Protein AF-A0A1J3J118-F1 (afdb_monomer)

Organism: Noccaea caerulescens (NCBI:txid107243)

Mean predicted aligned error: 5.79 Å

InterPro domains:
  IPR000597 Large ribosomal subunit protein uL3 [PF00297] (1-109)
  IPR009000 Translation protein, beta-barrel domain superfamily [SSF50447] (2-111)
  IPR045077 Large ribosomal subunit protein uL3, archaea/eukaryota [PTHR11363] (1-108)

Sequence (114 aa):
RLPRKTRKGLRKVACIGAWHPSRVKYSVPRAGQNGYHHRTEMNKRIYRIGKVGQENDATTEYDYTEKKITPLGGFPHYGVITQDWLMLKGCTVGVKKRVLTLRKAIYPPRNKPT

Nearest PDB structures (foldseek):
  8tpu-assembly1_AE  TM=9.719E-01  e=4.559E-09  Plasmodium falciparum 3D7
  7r81-assembly1_E1  TM=9.924E-01  e=2.754E-08  Neurospora crassa
  7z3n-assembly1_LB  TM=9.610E-01  e=5.953E-08  Thermochaetoides thermophila DSM 1495
  6uz7-assembly1_AB  TM=9.725E-01  e=2.017E-07  Kluyveromyces lactis
  9axu-assembly1_O  TM=9.867E-01  e=9.425E-07  Schizosaccharomyces pombe

Radius of gyration: 23.54 Å; Cα contacts (8 Å, |Δi|>4): 88; chains: 1; bounding box: 50×31×68 Å

pLDDT: mean 92.68, std 7.55, range [50.97, 98.12]

Solvent-accessible surface area (backbone atoms only — not comparable to full-atom values): 8233 Å² total; per-residue (Å²): 121,53,61,89,92,42,82,94,63,33,90,64,78,86,80,71,68,63,74,79,61,88,58,75,55,87,86,52,89,73,92,74,93,83,75,95,68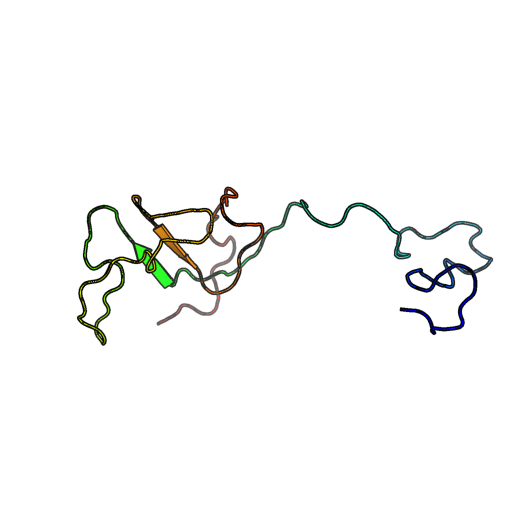,91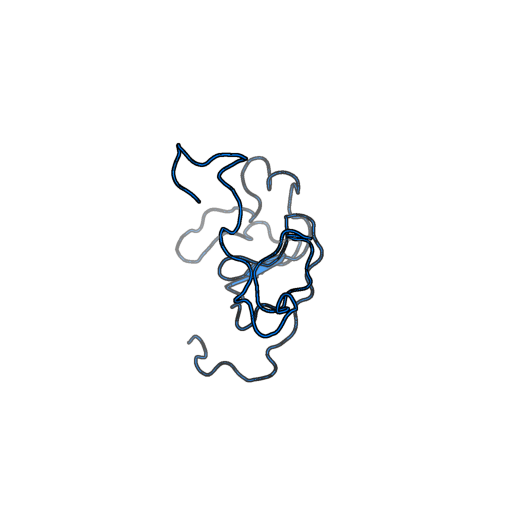,83,85,87,77,92,67,50,76,78,45,77,45,60,60,92,52,67,49,58,56,38,46,99,91,42,82,59,80,31,54,74,51,52,90,94,28,43,90,95,73,37,73,79,81,57,65,47,76,42,60,57,76,86,71,91,79,59,89,87,58,90,77,89,87,75,83,72,91,63,82,69,87,77,69,82,128

Foldseek 3Di:
DADPPDPPDDPDDDDQDDPPPVDGDPPGDDDDDDDPDDDDDPDKDWPDKAAAPQQQRPADPVRRDRHDPADDQGDVPPGDDRGIDIDIPDDDPDDPPDDDDDDDHPDDPPDDDD

Secondary structure (DSSP, 8-state):
---TT-TT-SSS-S----SSSSS--TTS------S--------PPEEEEE-TT-TTTT-BTTB-----SSPTT-BTTTB---S-EEEESS--SS-TT--------SSPPSS---

Structure (mmCIF, N/CA/C/O backbone):
data_AF-A0A1J3J118-F1
#
_entry.id   AF-A0A1J3J118-F1
#
loop_
_atom_site.group_PDB
_atom_site.id
_atom_site.type_symbol
_atom_site.label_atom_id
_atom_site.label_alt_id
_atom_site.label_comp_id
_atom_site.label_asym_id
_atom_site.label_entity_id
_atom_site.label_seq_id
_atom_site.pdbx_PDB_ins_code
_atom_site.Cartn_x
_atom_site.Cartn_y
_atom_site.Cartn_z
_atom_site.occupancy
_atom_site.B_iso_or_equiv
_atom_site.auth_seq_id
_atom_site.auth_comp_id
_atom_site.auth_asym_id
_atom_site.auth_atom_id
_atom_site.pdbx_PDB_model_num
ATOM 1 N N . ARG A 1 1 ? 20.040 -6.781 -14.249 1.00 90.31 1 ARG A N 1
ATOM 2 C CA . ARG A 1 1 ? 21.081 -5.717 -14.321 1.00 90.31 1 ARG A CA 1
ATOM 3 C C . ARG A 1 1 ? 22.207 -6.251 -15.202 1.00 90.31 1 ARG A C 1
ATOM 5 O O . ARG A 1 1 ? 22.471 -7.438 -15.101 1.00 90.31 1 ARG A O 1
ATOM 12 N N . LEU A 1 2 ? 22.809 -5.446 -16.081 1.00 96.19 2 LEU A N 1
ATOM 13 C CA . LEU A 1 2 ? 23.882 -5.904 -16.979 1.00 96.19 2 LEU A CA 1
ATOM 14 C C . LEU A 1 2 ? 25.236 -6.015 -16.248 1.00 96.19 2 LEU A C 1
ATOM 16 O O . LEU A 1 2 ? 25.387 -5.406 -15.180 1.00 96.19 2 LEU A O 1
ATOM 20 N N . PRO A 1 3 ? 26.218 -6.751 -16.808 1.00 97.38 3 PRO A N 1
ATOM 21 C CA . PRO A 1 3 ? 27.555 -6.870 -16.233 1.00 97.38 3 PRO A CA 1
ATOM 22 C C . PRO A 1 3 ? 28.226 -5.515 -15.998 1.00 97.38 3 PRO A C 1
ATOM 24 O O . PRO A 1 3 ? 27.982 -4.541 -16.715 1.00 97.38 3 PRO A O 1
ATOM 27 N N . ARG A 1 4 ? 29.125 -5.458 -15.009 1.00 97.06 4 ARG A N 1
ATOM 28 C CA . ARG A 1 4 ? 29.820 -4.225 -14.601 1.00 97.06 4 ARG A CA 1
ATOM 29 C C . ARG A 1 4 ? 30.525 -3.525 -15.767 1.00 97.06 4 ARG A C 1
ATOM 31 O O . ARG A 1 4 ? 30.430 -2.309 -15.889 1.00 97.06 4 ARG A O 1
ATOM 38 N N . LYS A 1 5 ? 31.208 -4.286 -16.628 1.00 96.38 5 LYS A N 1
ATOM 39 C CA . LYS A 1 5 ? 31.983 -3.779 -17.774 1.00 96.38 5 LYS A CA 1
ATOM 40 C C . LYS A 1 5 ? 31.111 -3.539 -19.023 1.00 96.38 5 LYS A C 1
ATOM 42 O O . LYS A 1 5 ? 31.517 -3.850 -20.134 1.00 96.38 5 LYS A O 1
ATOM 47 N N . THR A 1 6 ? 29.904 -3.001 -18.852 1.00 96.38 6 THR A N 1
ATOM 48 C CA . THR A 1 6 ? 29.028 -2.631 -19.976 1.00 96.38 6 THR A CA 1
ATOM 49 C C . THR A 1 6 ? 29.209 -1.154 -20.312 1.00 96.38 6 THR A C 1
ATOM 51 O O . THR A 1 6 ? 29.017 -0.288 -19.456 1.00 96.38 6 THR A O 1
ATOM 54 N N . ARG A 1 7 ? 29.530 -0.836 -21.570 1.00 95.00 7 ARG A N 1
ATOM 55 C CA . ARG A 1 7 ? 29.628 0.557 -22.033 1.00 95.00 7 ARG A CA 1
ATOM 56 C C . ARG A 1 7 ? 28.241 1.224 -22.026 1.00 95.00 7 ARG A C 1
ATOM 58 O O . ARG A 1 7 ? 27.231 0.613 -22.393 1.00 95.00 7 ARG A O 1
ATOM 65 N N . LYS A 1 8 ? 28.190 2.509 -21.655 1.00 92.56 8 LYS A N 1
ATOM 66 C CA . LYS A 1 8 ? 26.961 3.334 -21.617 1.00 92.56 8 LYS A CA 1
ATOM 67 C C . LYS A 1 8 ? 25.886 2.800 -20.650 1.00 92.56 8 LYS A C 1
ATOM 69 O O . LYS A 1 8 ? 24.705 2.751 -20.995 1.00 92.56 8 LYS A O 1
ATOM 74 N N . GLY A 1 9 ? 26.295 2.354 -19.462 1.00 94.44 9 GLY A N 1
ATOM 75 C CA . GLY A 1 9 ? 25.391 2.030 -18.356 1.00 94.44 9 GLY A CA 1
ATOM 76 C C . GLY A 1 9 ? 24.842 0.600 -18.345 1.00 94.44 9 GLY A C 1
ATOM 77 O O . GLY A 1 9 ? 24.805 -0.102 -19.353 1.00 94.44 9 GLY A O 1
ATOM 78 N N . LEU A 1 10 ? 24.404 0.182 -17.157 1.00 96.62 10 LEU A N 1
ATOM 79 C CA . LEU A 1 10 ? 24.116 -1.217 -16.818 1.00 96.62 10 LEU A CA 1
ATOM 80 C C . LEU A 1 10 ? 22.670 -1.474 -16.333 1.00 96.62 10 LEU A C 1
ATOM 82 O O . LEU A 1 10 ? 22.260 -2.624 -16.167 1.00 96.62 10 LEU A O 1
ATOM 86 N N . ARG A 1 11 ? 21.881 -0.414 -16.092 1.00 96.38 11 ARG A N 1
ATOM 87 C CA . ARG A 1 11 ? 20.455 -0.482 -15.703 1.00 96.38 11 ARG A CA 1
ATOM 88 C C . ARG A 1 11 ? 19.573 -0.221 -16.926 1.00 96.38 11 ARG A C 1
ATOM 90 O O . ARG A 1 11 ? 18.818 0.741 -16.957 1.00 96.38 11 ARG A O 1
ATOM 97 N N . LYS A 1 12 ? 19.726 -1.051 -17.955 1.00 95.31 12 LYS A N 1
ATOM 98 C CA . LYS A 1 12 ? 18.976 -0.961 -19.212 1.00 95.31 12 LYS A CA 1
ATOM 99 C C . LYS A 1 12 ? 18.617 -2.351 -19.719 1.00 95.31 12 LYS A C 1
ATOM 101 O O . LYS A 1 12 ? 19.231 -3.339 -19.313 1.00 95.31 12 LYS A O 1
ATOM 106 N N . VAL A 1 13 ? 17.644 -2.403 -20.616 1.00 95.62 13 VAL A N 1
ATOM 107 C CA . VAL A 1 13 ? 17.374 -3.580 -21.445 1.00 95.62 13 VAL A CA 1
ATOM 108 C C . VAL A 1 13 ? 18.425 -3.610 -22.558 1.00 95.62 13 VAL A C 1
ATOM 110 O O . VAL A 1 13 ? 18.740 -2.558 -23.112 1.00 95.62 13 VAL A O 1
ATOM 113 N N . ALA A 1 14 ? 19.020 -4.773 -22.840 1.00 95.50 14 ALA A N 1
ATOM 114 C CA . ALA A 1 14 ? 20.078 -4.891 -23.847 1.00 95.50 14 ALA A CA 1
ATOM 115 C C . ALA A 1 14 ? 19.512 -4.876 -25.278 1.00 95.50 14 ALA A C 1
ATOM 117 O O . ALA A 1 14 ? 19.686 -3.893 -25.991 1.00 95.50 14 ALA A O 1
ATOM 118 N N . CYS A 1 15 ? 18.811 -5.937 -25.680 1.00 95.00 15 CYS A N 1
ATOM 119 C CA . CYS A 1 15 ? 18.141 -6.031 -26.977 1.00 95.00 15 CYS A CA 1
ATOM 120 C C . CYS A 1 15 ? 16.652 -5.676 -26.831 1.00 95.00 15 CYS A C 1
ATOM 122 O O . CYS A 1 15 ? 15.991 -6.182 -25.925 1.00 95.00 15 CYS A O 1
ATOM 124 N N . ILE A 1 16 ? 16.131 -4.807 -27.704 1.00 95.75 16 ILE A N 1
ATOM 125 C CA . ILE A 1 16 ? 14.734 -4.326 -27.674 1.00 95.75 16 ILE A CA 1
ATOM 126 C C . ILE A 1 16 ? 13.840 -4.956 -28.756 1.00 95.75 16 ILE A C 1
ATOM 128 O O . ILE A 1 16 ? 12.654 -4.644 -28.821 1.00 95.75 16 ILE A O 1
ATOM 132 N N . GLY A 1 17 ? 14.390 -5.825 -29.606 1.00 96.31 17 GLY A N 1
ATOM 133 C CA . GLY A 1 17 ? 13.659 -6.495 -30.679 1.00 96.31 17 GLY A CA 1
ATOM 134 C C . GLY A 1 17 ? 14.588 -7.118 -31.721 1.00 96.31 17 GLY A C 1
ATOM 135 O O . GLY A 1 17 ? 15.765 -6.774 -31.794 1.00 96.31 17 GLY A O 1
ATOM 136 N N . ALA A 1 18 ? 14.042 -8.041 -32.512 1.00 95.75 18 ALA A N 1
ATOM 1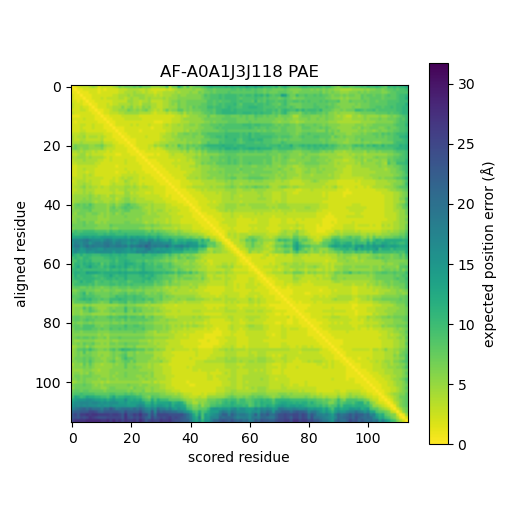37 C CA . ALA A 1 18 ? 14.690 -8.543 -33.721 1.00 95.75 18 ALA A CA 1
ATOM 138 C C . ALA A 1 18 ? 14.576 -7.515 -34.861 1.00 95.75 18 ALA A C 1
ATOM 140 O O . ALA A 1 18 ? 13.865 -6.520 -34.732 1.00 95.75 18 ALA A O 1
ATOM 141 N N . TRP A 1 19 ? 15.243 -7.779 -35.986 1.00 95.56 19 TRP A N 1
ATOM 142 C CA . TRP A 1 19 ? 15.152 -6.935 -37.182 1.00 95.56 19 TRP A CA 1
ATOM 143 C C . TRP A 1 19 ? 13.715 -6.876 -37.721 1.00 95.56 19 TRP A C 1
ATOM 145 O O . TRP A 1 19 ? 13.173 -5.797 -37.937 1.00 95.56 19 TRP A O 1
ATOM 155 N N . HIS A 1 20 ? 13.075 -8.037 -37.865 1.00 95.25 20 HIS A N 1
ATOM 156 C CA . HIS A 1 20 ? 11.693 -8.153 -38.320 1.00 95.25 20 HIS A CA 1
ATOM 157 C C . HIS A 1 20 ? 10.805 -8.589 -37.144 1.00 95.25 20 HIS A C 1
ATOM 159 O O . HIS A 1 20 ? 11.103 -9.600 -36.502 1.00 95.25 20 HIS A O 1
ATOM 165 N N . PRO A 1 21 ? 9.712 -7.872 -36.823 1.00 95.31 21 PRO A N 1
ATOM 166 C CA . PRO A 1 21 ? 9.201 -6.666 -37.480 1.00 95.31 21 PRO A CA 1
ATOM 167 C C . PRO A 1 21 ? 10.032 -5.411 -37.155 1.00 95.31 21 PRO A C 1
ATOM 169 O O . PRO A 1 21 ? 10.491 -5.268 -36.024 1.00 95.31 21 PRO A O 1
ATOM 172 N N . SER A 1 22 ? 10.130 -4.471 -38.105 1.00 95.88 22 SER A N 1
ATOM 173 C CA . SER A 1 22 ? 10.882 -3.201 -37.994 1.00 95.88 22 SER A CA 1
ATOM 174 C C . SER A 1 22 ? 10.208 -2.169 -37.074 1.00 95.88 22 SER A C 1
ATOM 176 O O . SER A 1 22 ? 10.006 -1.012 -37.433 1.00 95.88 22 SER A O 1
ATOM 1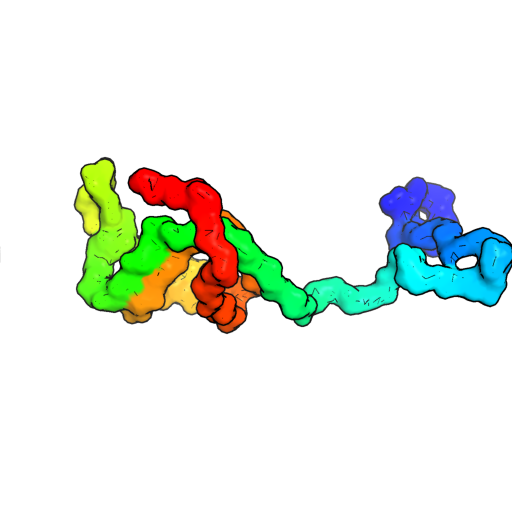78 N N . ARG A 1 23 ? 9.796 -2.605 -35.881 1.00 95.50 23 ARG A N 1
ATOM 179 C CA . ARG A 1 23 ? 9.169 -1.796 -34.834 1.00 95.50 23 ARG A CA 1
ATOM 180 C C . ARG A 1 23 ? 9.415 -2.419 -33.465 1.00 95.50 23 ARG A C 1
ATOM 182 O O . ARG A 1 23 ? 9.472 -3.638 -33.316 1.00 95.50 23 ARG A O 1
ATOM 189 N N . VAL A 1 24 ? 9.477 -1.584 -32.434 1.00 96.06 24 VAL A N 1
ATOM 190 C CA . VAL A 1 24 ? 9.560 -2.061 -31.048 1.00 96.06 24 VAL A CA 1
ATOM 191 C C . VAL A 1 24 ? 8.190 -2.594 -30.618 1.00 96.06 24 VAL A C 1
ATOM 193 O O . VAL A 1 24 ? 7.175 -1.916 -30.781 1.00 96.06 24 VAL A O 1
ATOM 196 N N . LYS A 1 25 ? 8.140 -3.815 -30.071 1.00 96.38 25 LYS A N 1
ATOM 197 C CA . LYS A 1 25 ? 6.891 -4.407 -29.561 1.00 96.38 25 LYS A CA 1
ATOM 198 C C . LYS A 1 25 ? 6.483 -3.743 -28.242 1.00 96.38 25 LYS A C 1
ATOM 200 O O . LYS A 1 25 ? 7.333 -3.470 -27.399 1.00 96.38 25 LYS A O 1
ATOM 205 N N . TYR A 1 26 ? 5.179 -3.573 -28.024 1.00 96.44 26 TYR A N 1
ATOM 206 C CA . TYR A 1 26 ? 4.634 -3.004 -26.781 1.00 96.44 26 TYR A CA 1
ATOM 207 C C . TYR A 1 26 ? 4.942 -3.855 -25.535 1.00 96.44 26 TYR A C 1
ATOM 209 O O . TYR A 1 26 ? 4.990 -3.332 -24.428 1.00 96.44 26 TYR A O 1
ATOM 217 N N . SER A 1 27 ? 5.155 -5.163 -25.711 1.00 96.12 27 SER A N 1
ATOM 218 C CA . SER A 1 27 ? 5.472 -6.099 -24.628 1.00 96.12 27 SER A CA 1
ATOM 219 C C . SER A 1 27 ? 6.908 -5.976 -24.106 1.00 96.12 27 SER A C 1
ATOM 221 O O . SER A 1 27 ? 7.238 -6.569 -23.080 1.00 96.12 27 SER A O 1
ATOM 223 N N . VAL A 1 28 ? 7.780 -5.238 -24.803 1.00 96.44 28 VAL A N 1
ATOM 224 C CA . VAL A 1 28 ? 9.177 -5.049 -24.396 1.00 96.44 28 VAL A CA 1
ATOM 225 C C . VAL A 1 28 ? 9.224 -4.094 -23.200 1.00 96.44 28 VAL A C 1
ATOM 227 O O . VAL A 1 28 ? 8.633 -3.016 -23.268 1.00 96.44 28 VAL A O 1
ATOM 230 N N . PRO A 1 29 ? 9.946 -4.427 -22.113 1.00 96.00 29 PRO A N 1
ATOM 231 C CA . PRO A 1 29 ? 10.036 -3.553 -20.951 1.00 96.00 29 PRO A CA 1
ATOM 232 C C . PRO A 1 29 ? 10.712 -2.222 -21.301 1.00 96.00 29 PRO A C 1
ATOM 234 O O . PRO A 1 29 ? 11.786 -2.178 -21.907 1.00 96.00 29 PRO A O 1
ATOM 237 N N . ARG A 1 30 ? 10.088 -1.119 -20.886 1.00 96.38 30 ARG A N 1
ATOM 238 C CA . ARG A 1 30 ? 10.564 0.253 -21.099 1.00 96.38 30 ARG A CA 1
ATOM 239 C C . ARG A 1 30 ? 10.513 1.028 -19.786 1.00 96.38 30 ARG A C 1
ATOM 241 O O . ARG A 1 30 ? 9.753 0.687 -18.884 1.00 96.38 30 ARG A O 1
ATOM 248 N N . ALA A 1 31 ? 11.341 2.064 -19.682 1.00 97.00 31 ALA A N 1
ATOM 249 C CA . ALA A 1 31 ? 11.217 3.027 -18.596 1.00 97.00 31 ALA A CA 1
ATOM 250 C C . ALA A 1 31 ? 9.909 3.817 -18.748 1.00 97.00 31 ALA A C 1
ATOM 252 O O . ALA A 1 31 ? 9.458 4.067 -19.866 1.00 97.00 31 ALA A O 1
ATOM 253 N N . GLY A 1 32 ? 9.318 4.205 -17.625 1.00 97.19 32 GLY A N 1
ATOM 254 C CA . GLY A 1 32 ? 8.055 4.925 -17.570 1.00 97.19 32 GLY A CA 1
ATOM 255 C C . GLY A 1 32 ? 7.583 5.063 -16.129 1.00 97.19 32 GLY A C 1
ATOM 256 O O . GLY A 1 32 ? 8.353 4.829 -15.192 1.00 97.19 32 GLY A O 1
ATOM 257 N N . GLN A 1 33 ? 6.314 5.423 -15.959 1.00 98.12 33 GLN A N 1
ATOM 258 C CA . GLN A 1 33 ? 5.705 5.577 -14.644 1.00 98.12 33 GLN A CA 1
ATOM 259 C C . GLN A 1 33 ? 5.757 4.265 -13.848 1.00 98.12 33 GLN A C 1
ATOM 261 O O . GLN A 1 33 ? 5.333 3.210 -14.320 1.00 98.12 33 GLN A O 1
ATOM 266 N N . ASN A 1 34 ? 6.254 4.340 -12.612 1.00 97.06 34 ASN A N 1
ATOM 267 C CA . ASN A 1 34 ? 6.262 3.221 -11.678 1.00 97.06 34 ASN A CA 1
ATOM 268 C C . ASN A 1 34 ? 5.678 3.657 -10.331 1.00 97.06 34 ASN A C 1
ATOM 270 O O . ASN A 1 34 ? 6.321 4.373 -9.567 1.00 97.06 34 ASN A O 1
ATOM 274 N N . GLY A 1 35 ? 4.456 3.208 -10.044 1.00 96.94 35 GLY A N 1
ATOM 275 C CA . GLY A 1 35 ? 3.718 3.554 -8.831 1.00 96.94 35 GLY A CA 1
ATOM 276 C C . GLY A 1 35 ? 2.534 4.477 -9.110 1.00 96.94 35 GLY A C 1
ATOM 277 O O . GLY A 1 35 ? 2.316 4.916 -10.234 1.00 96.94 35 GLY A O 1
ATOM 278 N N . TYR A 1 36 ? 1.734 4.733 -8.071 1.00 97.12 36 TYR A N 1
ATOM 279 C CA . TYR A 1 36 ? 0.475 5.495 -8.158 1.00 97.12 36 TYR A CA 1
ATOM 280 C C . TYR A 1 36 ? -0.589 4.886 -9.096 1.00 97.12 36 TYR A C 1
ATOM 282 O O . TYR A 1 36 ? -1.564 5.528 -9.465 1.00 97.12 36 TYR A O 1
ATOM 290 N N . HIS A 1 37 ? -0.449 3.612 -9.453 1.00 97.69 37 HIS A N 1
ATOM 291 C CA . HIS A 1 37 ? -1.457 2.922 -10.244 1.00 97.69 37 HIS A CA 1
ATOM 292 C C . HIS A 1 37 ? -2.638 2.469 -9.376 1.00 97.69 37 HIS A C 1
ATOM 294 O O . HIS A 1 37 ? -2.442 2.012 -8.246 1.00 97.69 37 HIS A O 1
ATOM 300 N N . HIS A 1 38 ? -3.850 2.504 -9.933 1.00 97.62 38 HIS A N 1
ATOM 301 C CA . HIS A 1 38 ? -5.015 1.883 -9.309 1.00 97.62 38 HIS A CA 1
ATOM 302 C C . HIS A 1 38 ? -4.843 0.354 -9.263 1.00 97.62 38 HIS A C 1
ATOM 304 O O . HIS A 1 38 ? -4.378 -0.272 -10.225 1.00 97.62 38 HIS A O 1
ATOM 310 N N . ARG A 1 39 ? -5.167 -0.252 -8.120 1.00 96.81 39 ARG A N 1
ATOM 311 C CA . ARG A 1 39 ? -5.031 -1.691 -7.868 1.00 96.81 39 ARG A CA 1
ATOM 312 C C . ARG A 1 39 ? -6.216 -2.173 -7.047 1.00 96.81 39 ARG A C 1
ATOM 314 O O . ARG A 1 39 ? -6.689 -1.464 -6.166 1.00 96.81 39 ARG A O 1
ATOM 321 N N . THR A 1 40 ? -6.640 -3.401 -7.313 1.00 95.25 40 THR A N 1
ATOM 322 C CA . THR A 1 40 ? -7.680 -4.082 -6.546 1.00 95.25 40 THR A CA 1
ATOM 323 C C . THR A 1 40 ? -7.097 -5.374 -6.001 1.00 95.25 40 THR A C 1
ATOM 325 O O . THR A 1 40 ? -6.720 -6.258 -6.767 1.00 95.25 40 THR A O 1
ATOM 328 N N . GLU A 1 41 ? -7.011 -5.477 -4.679 1.00 93.94 41 GLU A N 1
ATOM 329 C CA . GLU A 1 41 ? -6.648 -6.714 -3.994 1.00 93.94 41 GLU A CA 1
ATOM 330 C C . GLU A 1 41 ? -7.918 -7.405 -3.499 1.00 93.94 41 GLU A C 1
ATOM 332 O O . GLU A 1 41 ? -8.788 -6.778 -2.899 1.00 93.94 41 GLU A O 1
ATOM 337 N N . MET A 1 42 ? -8.035 -8.703 -3.771 1.00 91.88 42 MET A N 1
ATOM 338 C CA . MET A 1 42 ? -9.209 -9.500 -3.417 1.00 91.88 42 MET A CA 1
ATOM 339 C C . MET A 1 42 ? -8.911 -10.419 -2.230 1.00 91.88 42 MET A C 1
ATOM 341 O O . MET A 1 42 ? -7.756 -10.725 -1.939 1.00 91.88 42 MET A O 1
ATOM 345 N N . ASN A 1 43 ? -9.972 -10.901 -1.578 1.00 90.31 43 ASN A N 1
ATOM 346 C CA . ASN A 1 43 ? -9.915 -11.948 -0.550 1.00 90.31 43 ASN A CA 1
ATOM 347 C C . ASN A 1 43 ? -9.076 -11.593 0.692 1.00 90.31 43 ASN A C 1
ATOM 349 O O . ASN A 1 43 ? -8.451 -12.460 1.305 1.00 90.31 43 ASN A O 1
ATOM 353 N N . LYS A 1 44 ? -9.087 -10.318 1.096 1.00 91.88 44 LYS A N 1
ATOM 354 C CA . LYS A 1 44 ? -8.516 -9.881 2.375 1.00 91.88 44 LYS A CA 1
ATOM 355 C C . LYS A 1 44 ? -9.506 -10.167 3.495 1.00 91.88 44 LYS A C 1
ATOM 357 O O . LYS A 1 44 ? -10.643 -9.705 3.457 1.00 91.88 44 LYS A O 1
ATOM 362 N N . ARG A 1 45 ? -9.073 -10.956 4.478 1.00 91.94 45 ARG A N 1
ATOM 363 C CA . ARG A 1 45 ? -9.881 -11.260 5.663 1.00 91.94 45 ARG A CA 1
ATOM 364 C C . ARG A 1 45 ? -9.831 -10.089 6.636 1.00 91.94 45 ARG A C 1
ATOM 366 O O . ARG A 1 45 ? -8.759 -9.529 6.857 1.00 91.94 45 ARG A O 1
ATOM 373 N N . ILE A 1 46 ? -10.978 -9.765 7.218 1.00 94.62 46 ILE A N 1
ATOM 374 C CA . ILE A 1 46 ? -11.079 -8.867 8.366 1.00 94.62 46 ILE A CA 1
ATOM 375 C C . ILE A 1 46 ? -10.826 -9.723 9.607 1.00 94.62 46 ILE A C 1
ATOM 377 O O . ILE A 1 46 ? -11.469 -10.755 9.773 1.00 94.62 46 ILE A O 1
ATOM 381 N N . TYR A 1 47 ? -9.851 -9.336 10.421 1.00 94.31 47 TYR A N 1
ATOM 382 C CA . TYR A 1 47 ? -9.530 -10.005 11.683 1.00 94.31 47 TYR A CA 1
ATOM 383 C C . TYR A 1 47 ? -10.279 -9.387 12.853 1.00 94.31 47 TYR A C 1
ATOM 385 O O . TYR A 1 47 ? -10.733 -10.106 13.733 1.00 94.31 47 TYR A O 1
ATOM 393 N N . ARG A 1 48 ? -10.425 -8.061 12.857 1.00 93.88 48 ARG A N 1
ATOM 394 C CA . ARG A 1 48 ? -11.123 -7.346 13.921 1.00 93.88 48 ARG A CA 1
ATOM 395 C C . ARG A 1 48 ? -11.755 -6.073 13.378 1.00 93.88 48 ARG A C 1
ATOM 397 O O . ARG A 1 48 ? -11.188 -5.428 12.492 1.00 93.88 48 ARG A O 1
ATOM 404 N N . ILE A 1 49 ? -12.925 -5.751 13.912 1.00 94.94 49 ILE A N 1
ATOM 405 C CA . ILE A 1 49 ? -13.609 -4.471 13.742 1.00 94.94 49 ILE A CA 1
ATOM 406 C C . ILE A 1 49 ? -13.610 -3.832 15.127 1.00 94.94 49 ILE A C 1
ATOM 408 O O . ILE A 1 49 ? -14.166 -4.418 16.053 1.00 94.94 49 ILE A O 1
ATOM 412 N N . GLY A 1 50 ? -12.923 -2.706 15.281 1.00 93.75 50 GLY A N 1
ATOM 413 C CA . GLY A 1 50 ? -12.898 -1.949 16.528 1.00 93.75 50 GLY A CA 1
ATOM 414 C C . GLY A 1 50 ? -13.834 -0.756 16.457 1.00 93.75 50 GLY A C 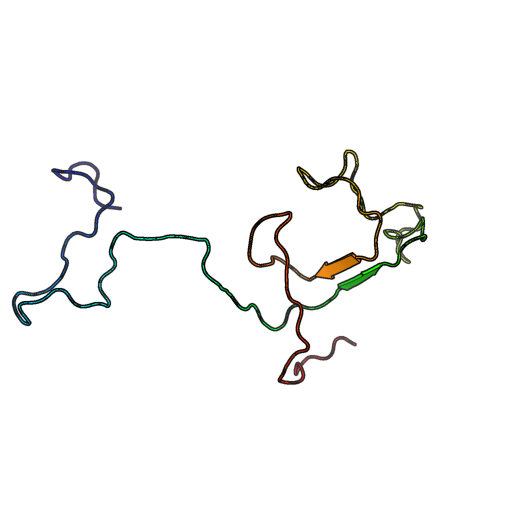1
ATOM 415 O O . GLY A 1 50 ? -14.028 -0.183 15.380 1.00 93.75 50 GLY A O 1
ATOM 416 N N . LYS A 1 51 ? -14.418 -0.405 17.601 1.00 92.69 51 LYS A N 1
ATOM 417 C CA . LYS A 1 51 ? -15.417 0.654 17.721 1.00 92.69 51 LYS A CA 1
ATOM 418 C C . LYS A 1 51 ? -14.891 1.766 18.618 1.00 92.69 51 LYS A C 1
ATOM 420 O O . LYS A 1 51 ? -14.234 1.516 19.622 1.00 92.69 51 LYS A O 1
ATOM 425 N N . VAL A 1 52 ? -15.213 3.003 18.271 1.00 90.94 52 VAL A N 1
ATOM 426 C CA . VAL A 1 52 ? -14.879 4.182 19.065 1.00 90.94 52 VAL A CA 1
ATOM 427 C C . VAL A 1 52 ? -15.430 4.077 20.494 1.00 90.94 52 VAL A C 1
ATOM 429 O O . VAL A 1 52 ? -16.544 3.602 20.718 1.00 90.94 52 VAL A O 1
ATOM 432 N N . GLY A 1 53 ? -14.645 4.554 21.463 1.00 81.19 53 GLY A N 1
ATOM 433 C CA . GLY A 1 53 ? -15.022 4.613 22.880 1.00 81.19 53 GLY A CA 1
ATOM 434 C C . GLY A 1 53 ? -14.665 3.371 23.700 1.00 81.19 53 GLY A C 1
ATOM 435 O O . GLY A 1 53 ? -14.894 3.366 24.905 1.00 81.19 53 GLY A O 1
ATOM 436 N N . GLN A 1 54 ? -14.081 2.342 23.084 1.00 81.81 54 GLN A N 1
ATOM 437 C CA . GLN A 1 54 ? -13.669 1.129 23.777 1.00 81.81 54 GLN A CA 1
ATOM 438 C C . GLN A 1 54 ? -12.185 1.211 24.188 1.00 81.81 54 GLN A C 1
ATOM 440 O O . GLN A 1 54 ? -11.277 1.285 23.361 1.00 81.81 54 GLN A O 1
ATOM 445 N N . GLU A 1 55 ? -11.919 1.242 25.498 1.00 77.12 55 GLU A N 1
ATOM 446 C CA . GLU A 1 55 ? -10.550 1.415 26.015 1.00 77.12 55 GLU A CA 1
ATOM 447 C C . GLU A 1 55 ? -9.691 0.144 25.905 1.00 77.12 55 GLU A C 1
ATOM 449 O O . GLU A 1 55 ? -8.468 0.231 25.798 1.00 77.12 55 GLU A O 1
ATOM 454 N N . ASN A 1 56 ? -10.333 -1.025 25.826 1.00 84.31 56 ASN A N 1
ATOM 455 C CA . ASN A 1 56 ? -9.727 -2.358 25.723 1.00 84.31 56 ASN A CA 1
ATOM 456 C C . ASN A 1 56 ? -9.725 -2.918 24.280 1.00 84.31 56 ASN A C 1
ATOM 458 O O . ASN A 1 56 ? -9.841 -4.121 24.029 1.00 84.31 56 ASN A O 1
ATOM 462 N N . ASP A 1 57 ? -9.573 -2.023 23.304 1.00 84.94 57 ASP A N 1
ATOM 463 C CA . ASP A 1 57 ? -9.641 -2.298 21.865 1.00 84.94 57 ASP A CA 1
ATOM 464 C C . ASP A 1 57 ? -8.598 -3.293 21.330 1.00 84.94 57 ASP A C 1
ATOM 466 O O . ASP A 1 57 ? -8.778 -3.854 20.249 1.00 84.94 57 ASP A O 1
ATOM 470 N N . ALA A 1 58 ? -7.495 -3.518 22.045 1.00 90.06 58 ALA A N 1
ATOM 471 C CA . ALA A 1 58 ? -6.457 -4.482 21.674 1.00 90.06 58 ALA A CA 1
ATOM 472 C C . ALA A 1 58 ? -6.277 -5.620 22.694 1.00 90.06 58 ALA A C 1
ATOM 474 O O . ALA A 1 58 ? -5.366 -6.435 22.548 1.00 90.06 58 ALA A O 1
ATOM 475 N N . THR A 1 59 ? -7.168 -5.719 23.679 1.00 91.50 59 THR A N 1
ATOM 476 C CA . THR A 1 59 ? -7.257 -6.843 24.624 1.00 91.50 59 THR A CA 1
ATOM 477 C C . THR A 1 59 ? -7.833 -8.081 23.921 1.00 91.50 59 THR A C 1
ATOM 479 O O . THR A 1 59 ? -8.578 -7.953 22.939 1.00 91.50 59 THR A O 1
ATOM 482 N N . THR A 1 60 ? -7.467 -9.282 24.376 1.00 91.31 60 THR A N 1
ATOM 483 C CA . THR A 1 60 ? -7.951 -10.571 23.840 1.00 91.31 60 THR A CA 1
ATOM 484 C C . THR A 1 60 ? -8.259 -11.552 24.975 1.00 91.31 60 THR A C 1
ATOM 486 O O . THR A 1 60 ? -7.841 -11.329 26.103 1.00 91.31 60 THR A O 1
ATOM 489 N N . GLU A 1 61 ? -8.939 -12.664 24.689 1.00 91.00 61 GLU A N 1
ATOM 490 C CA . GLU A 1 61 ? -9.237 -13.713 25.687 1.00 91.00 61 GLU A CA 1
ATOM 491 C C . GLU A 1 61 ? -7.981 -14.329 26.324 1.00 91.00 61 GLU A C 1
ATOM 493 O O . GLU A 1 61 ? -8.026 -14.816 27.445 1.00 91.00 61 GLU A O 1
ATOM 498 N N . TYR A 1 62 ? -6.845 -14.294 25.627 1.00 94.12 62 TYR A N 1
ATOM 499 C CA . TYR A 1 62 ? -5.571 -14.810 26.136 1.00 94.12 62 TYR A CA 1
ATOM 500 C C . TYR A 1 62 ? -4.695 -13.727 26.773 1.00 94.12 62 TYR A C 1
ATOM 502 O O . TYR A 1 62 ? -3.683 -14.036 27.396 1.00 94.12 62 TYR A O 1
ATOM 510 N N . ASP A 1 63 ? -5.058 -12.457 26.598 1.00 93.31 63 ASP A N 1
ATOM 511 C CA . ASP A 1 63 ? -4.294 -11.310 27.067 1.00 93.31 63 ASP A CA 1
ATOM 512 C C . ASP A 1 63 ? -5.252 -10.226 27.551 1.00 93.31 63 ASP A C 1
ATOM 514 O O . ASP A 1 63 ? -5.759 -9.423 26.762 1.00 93.31 63 ASP A O 1
ATOM 518 N N . TYR A 1 64 ? -5.470 -10.236 28.865 1.00 91.25 64 TYR A N 1
ATOM 519 C CA . TYR A 1 64 ? -6.406 -9.378 29.586 1.00 91.25 64 TYR A CA 1
ATOM 520 C C . TYR A 1 64 ? -5.874 -7.966 29.857 1.00 91.25 64 TYR A C 1
ATOM 522 O O . TYR A 1 64 ? -6.554 -7.178 30.508 1.00 91.25 64 TYR A O 1
ATOM 530 N N . THR A 1 65 ? -4.671 -7.623 29.384 1.00 91.69 65 THR A N 1
ATOM 531 C CA . THR A 1 65 ? -4.130 -6.273 29.576 1.00 91.69 65 THR A CA 1
ATOM 532 C C . THR A 1 65 ? -5.005 -5.239 28.874 1.00 91.69 65 THR A C 1
ATOM 534 O O . THR A 1 65 ? -5.319 -5.371 27.688 1.00 91.69 65 THR A O 1
ATOM 537 N N . GLU A 1 66 ? -5.417 -4.202 29.599 1.00 90.12 66 GLU A N 1
ATOM 538 C CA . GLU A 1 66 ? -6.196 -3.102 29.037 1.00 90.12 66 GLU A CA 1
ATOM 539 C C . GLU A 1 66 ? -5.292 -2.229 28.172 1.00 90.12 66 GLU A C 1
ATOM 541 O O . GLU A 1 66 ? -4.357 -1.582 28.647 1.00 90.12 66 GLU A O 1
ATOM 546 N N . LYS A 1 67 ? -5.539 -2.252 26.863 1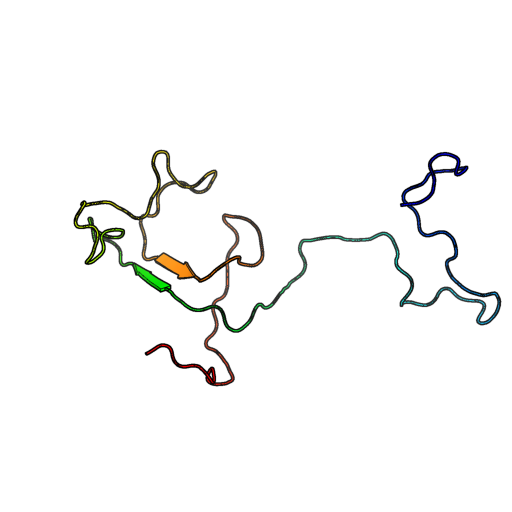.00 91.00 67 LYS A N 1
ATOM 547 C CA . LYS A 1 67 ? -4.748 -1.495 25.897 1.00 91.00 67 LYS A CA 1
ATOM 548 C C . LYS A 1 67 ? -5.556 -1.140 24.665 1.00 91.00 67 LYS A C 1
ATOM 550 O O . LYS A 1 67 ? -6.386 -1.913 24.182 1.00 91.00 67 LYS A O 1
ATOM 555 N N . LYS A 1 68 ? -5.223 0.022 24.109 1.00 91.88 68 LYS A N 1
ATOM 556 C CA . LYS A 1 68 ? -5.757 0.516 22.838 1.00 91.88 68 LYS A CA 1
ATOM 557 C C . LYS A 1 68 ? -4.950 -0.049 21.671 1.00 91.88 68 LYS A C 1
ATOM 559 O O . LYS A 1 68 ? -3.790 -0.425 21.815 1.00 91.88 68 LYS A O 1
ATOM 564 N N . ILE A 1 69 ? -5.552 -0.052 20.484 1.00 94.25 69 ILE A N 1
ATOM 565 C CA . ILE A 1 69 ? -4.892 -0.508 19.250 1.00 94.25 69 ILE A CA 1
ATOM 566 C C . ILE A 1 69 ? -3.708 0.374 18.823 1.00 94.25 69 ILE A C 1
ATOM 568 O O . ILE A 1 69 ? -2.841 -0.057 18.064 1.00 94.25 69 ILE A O 1
ATOM 572 N N . THR A 1 70 ? -3.673 1.624 19.289 1.00 94.50 70 THR A N 1
ATOM 573 C CA . THR A 1 70 ? -2.625 2.584 18.940 1.00 94.50 70 THR A CA 1
ATOM 574 C C . THR A 1 70 ? -1.307 2.209 19.638 1.00 94.50 70 THR A C 1
ATOM 576 O O . THR A 1 70 ? -1.283 2.165 20.867 1.00 94.50 70 THR A O 1
ATOM 579 N N . PRO A 1 71 ? -0.202 1.988 18.898 1.00 94.81 71 PRO A N 1
ATOM 580 C CA . PRO A 1 71 ? 1.110 1.712 19.484 1.00 94.81 71 PRO A CA 1
ATOM 581 C C . PRO A 1 71 ? 1.645 2.873 20.331 1.00 94.81 71 PRO A C 1
ATOM 583 O O . PRO A 1 71 ? 1.210 4.017 20.184 1.00 94.81 71 PRO A O 1
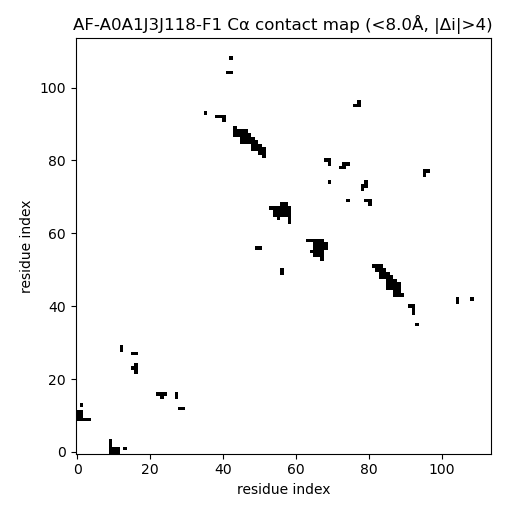ATOM 586 N N . LEU A 1 72 ? 2.665 2.605 21.151 1.00 94.94 72 LEU A N 1
ATOM 587 C CA . LEU A 1 72 ? 3.403 3.652 21.864 1.00 94.94 72 LEU A CA 1
ATOM 588 C C . LEU A 1 72 ? 3.981 4.668 20.864 1.00 94.94 72 LEU A C 1
ATOM 590 O O . LEU A 1 72 ? 4.662 4.293 19.912 1.00 94.94 72 LEU A O 1
ATOM 594 N N . GLY A 1 73 ? 3.679 5.954 21.060 1.00 95.25 73 GLY A N 1
ATOM 595 C CA . GLY A 1 73 ? 4.057 7.027 20.128 1.00 95.25 73 GLY A CA 1
ATOM 596 C C . GLY A 1 73 ? 3.178 7.141 18.872 1.00 95.25 73 GLY A C 1
ATOM 597 O O . GLY A 1 73 ? 3.407 8.022 18.043 1.00 95.25 73 GLY A O 1
ATOM 598 N N . GLY A 1 74 ? 2.149 6.300 18.734 1.00 96.19 74 GLY A N 1
ATOM 599 C CA . GLY A 1 74 ? 1.212 6.318 17.615 1.00 96.19 74 GLY A CA 1
ATOM 600 C C . GLY A 1 74 ? 1.736 5.661 16.336 1.00 96.19 74 GLY A C 1
ATOM 601 O O . GLY A 1 74 ? 2.883 5.232 16.224 1.00 96.19 74 GLY A O 1
ATOM 602 N N . PHE A 1 75 ? 0.873 5.575 15.322 1.00 96.81 75 PHE A N 1
ATOM 603 C CA . PHE A 1 75 ? 1.268 5.053 14.017 1.00 96.81 75 PHE A CA 1
ATOM 604 C C . PHE A 1 75 ? 2.178 6.053 13.284 1.00 96.81 75 PHE A C 1
ATOM 606 O O . PHE A 1 75 ? 1.789 7.216 13.116 1.00 96.81 75 PHE A O 1
ATOM 613 N N . PRO A 1 76 ? 3.346 5.631 12.757 1.00 97.06 76 PRO A N 1
ATOM 614 C CA . PRO A 1 76 ? 4.305 6.542 12.141 1.00 97.06 76 PRO A CA 1
ATOM 615 C C . PRO A 1 76 ? 3.704 7.363 10.999 1.00 97.06 76 PRO A C 1
ATOM 617 O O . PRO A 1 76 ? 3.347 6.820 9.954 1.00 97.06 76 PRO A O 1
ATOM 620 N N . HIS A 1 77 ? 3.701 8.689 11.143 1.00 96.62 77 HIS A N 1
ATOM 621 C CA . HIS A 1 77 ? 3.094 9.653 10.215 1.00 96.62 77 HIS A CA 1
ATOM 622 C C . HIS A 1 77 ? 1.580 9.486 10.002 1.00 96.62 77 HIS A C 1
ATOM 624 O O . HIS A 1 77 ? 1.077 9.969 8.990 1.00 96.62 77 HIS A O 1
ATOM 630 N N . TYR A 1 78 ? 0.858 8.836 10.913 1.00 96.81 78 TYR A N 1
ATOM 631 C CA . TYR A 1 78 ? -0.606 8.868 10.977 1.00 96.81 78 TYR A CA 1
ATOM 632 C C . TYR A 1 78 ? -1.062 9.432 12.324 1.00 96.81 78 TYR A C 1
ATOM 634 O O . TYR A 1 78 ? -1.769 10.433 12.337 1.00 96.81 78 TYR A O 1
ATOM 642 N N . GLY A 1 79 ? -0.560 8.871 13.426 1.00 96.19 79 GLY A N 1
ATOM 643 C CA . GLY A 1 79 ? -0.888 9.287 14.786 1.00 96.19 79 GLY A CA 1
ATOM 644 C C . GLY A 1 79 ? -1.763 8.265 15.508 1.00 96.19 79 GLY A C 1
ATOM 645 O O . GLY A 1 79 ? -1.595 7.056 15.330 1.00 96.19 79 GLY A O 1
ATOM 646 N N . VAL A 1 80 ? -2.665 8.766 16.347 1.00 94.81 80 VAL A N 1
ATOM 647 C CA . VAL A 1 80 ? -3.559 7.970 17.200 1.00 94.81 80 VAL A CA 1
ATOM 648 C C . VAL A 1 80 ? -4.848 7.636 16.453 1.00 94.81 80 VAL A C 1
ATOM 650 O O . VAL A 1 80 ? -5.392 8.478 15.741 1.00 94.81 80 VAL A O 1
ATOM 653 N N . ILE A 1 81 ? -5.349 6.412 16.622 1.00 94.06 81 ILE A N 1
ATOM 654 C CA . ILE A 1 81 ? -6.660 6.009 16.105 1.00 94.06 81 ILE A CA 1
ATOM 655 C C . ILE A 1 81 ? -7.731 6.452 17.107 1.00 94.06 81 ILE A C 1
ATOM 657 O O . ILE A 1 81 ? -7.749 5.973 18.237 1.00 94.06 81 ILE A O 1
ATOM 661 N N . THR A 1 82 ? -8.603 7.373 16.692 1.00 93.31 82 THR A N 1
ATOM 662 C CA . THR A 1 82 ? -9.685 7.940 17.523 1.00 93.31 82 THR A CA 1
ATOM 663 C C . THR A 1 82 ? -11.088 7.560 17.050 1.00 93.31 82 THR A C 1
ATOM 665 O O . THR A 1 82 ? -12.064 7.939 17.686 1.00 93.31 82 THR A O 1
ATOM 668 N N . GLN A 1 83 ? -11.195 6.853 15.927 1.00 94.81 83 GLN A N 1
ATOM 669 C CA . GLN A 1 83 ? -12.450 6.463 15.282 1.00 94.81 83 GLN A CA 1
ATOM 670 C C . GLN A 1 83 ? -12.516 4.939 15.141 1.00 94.81 83 GLN A C 1
ATOM 672 O O . 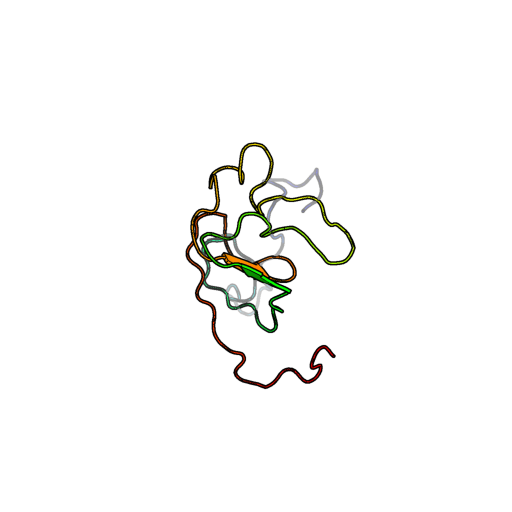GLN A 1 83 ? -11.530 4.247 15.410 1.00 94.81 83 GLN A O 1
ATOM 677 N N . ASP A 1 84 ? -13.656 4.436 14.669 1.00 95.81 84 ASP A N 1
ATOM 678 C CA . ASP A 1 84 ? -13.819 3.034 14.281 1.00 95.81 84 ASP A CA 1
ATOM 679 C C . ASP A 1 84 ? -12.706 2.591 13.321 1.00 95.81 84 ASP A C 1
ATOM 681 O O . ASP A 1 84 ? -12.267 3.338 12.438 1.00 95.81 84 ASP A O 1
ATOM 685 N N . TRP A 1 85 ? -12.251 1.352 13.478 1.00 95.06 85 TRP A N 1
ATOM 686 C CA . TRP A 1 85 ? -11.115 0.835 12.726 1.00 95.06 85 TRP A CA 1
ATOM 687 C C . TRP A 1 85 ? -11.298 -0.619 12.309 1.00 95.06 85 TRP A C 1
ATOM 689 O O . TRP A 1 85 ? -12.090 -1.384 12.857 1.00 95.06 85 TRP A O 1
ATOM 699 N N . LEU A 1 86 ? -10.528 -1.009 11.295 1.00 96.00 86 LEU A N 1
ATOM 700 C CA . LEU A 1 86 ? -10.528 -2.353 10.733 1.00 96.00 86 LEU A CA 1
ATOM 701 C C . LEU A 1 86 ? -9.107 -2.902 10.710 1.00 96.00 86 LEU A C 1
ATOM 703 O O . LEU A 1 86 ? -8.197 -2.268 10.177 1.00 96.00 86 LEU A O 1
ATOM 707 N N . MET A 1 87 ? -8.931 -4.116 11.227 1.00 95.62 87 MET A N 1
ATOM 708 C CA . MET A 1 87 ? -7.692 -4.872 11.078 1.00 95.62 87 MET A CA 1
ATOM 709 C C . MET A 1 87 ? -7.852 -5.888 9.953 1.00 95.62 87 MET A C 1
ATOM 711 O O . MET A 1 87 ? -8.654 -6.820 10.040 1.00 95.62 87 MET A O 1
ATOM 715 N N . LEU A 1 88 ? -7.079 -5.700 8.885 1.00 95.56 88 LEU A N 1
ATOM 716 C CA . LEU A 1 88 ? -7.067 -6.569 7.712 1.00 95.56 88 LEU A CA 1
ATOM 717 C C . LEU A 1 88 ? -5.860 -7.505 7.741 1.00 95.56 88 LEU A C 1
ATOM 719 O O . LEU A 1 88 ? -4.767 -7.130 8.160 1.00 95.56 88 LEU A O 1
ATOM 723 N N . LYS A 1 89 ? -6.043 -8.726 7.236 1.00 95.25 89 LYS A N 1
ATOM 724 C CA . LYS A 1 89 ? -4.955 -9.693 7.087 1.00 95.25 89 LYS A CA 1
ATOM 725 C C . LYS A 1 89 ? -3.950 -9.235 6.024 1.00 95.25 89 LYS A C 1
ATOM 727 O O . LYS A 1 89 ? -4.270 -9.204 4.833 1.00 95.25 89 LYS A O 1
ATOM 732 N N . GLY A 1 90 ? -2.701 -9.044 6.444 1.00 95.44 90 GLY A N 1
ATOM 733 C CA . GLY A 1 90 ? -1.559 -8.794 5.561 1.00 95.44 90 GLY A CA 1
ATOM 734 C C . GLY A 1 90 ? -1.503 -7.363 5.021 1.00 95.44 90 GLY A C 1
ATOM 735 O O . GLY A 1 90 ? -2.061 -6.441 5.602 1.00 95.44 90 GLY A O 1
ATOM 736 N N . CYS A 1 91 ? -0.796 -7.176 3.905 1.00 96.06 91 CYS A N 1
ATOM 737 C CA . CYS A 1 91 ? -0.586 -5.855 3.309 1.00 96.06 91 CYS A CA 1
ATOM 738 C C . CYS A 1 91 ? -1.833 -5.326 2.583 1.00 96.06 91 CYS A C 1
ATOM 740 O O . CYS A 1 91 ? -2.683 -6.108 2.149 1.00 96.06 91 CYS A O 1
ATOM 742 N N . THR A 1 92 ? -1.884 -4.009 2.384 1.00 95.62 92 THR A N 1
ATOM 743 C CA . THR A 1 92 ? -2.875 -3.309 1.553 1.00 95.62 92 THR A CA 1
ATOM 744 C C . THR A 1 92 ? -2.187 -2.428 0.515 1.00 95.62 92 THR A C 1
ATOM 746 O O . THR A 1 92 ? -1.040 -2.016 0.691 1.00 95.62 92 THR A O 1
ATOM 749 N N . VAL A 1 93 ? -2.904 -2.094 -0.558 1.00 96.12 93 VAL A N 1
ATOM 750 C CA . VAL A 1 93 ? -2.399 -1.198 -1.604 1.00 96.12 93 VAL A CA 1
ATOM 751 C C . VAL A 1 93 ? -2.192 0.223 -1.080 1.00 96.12 93 VAL A C 1
ATOM 753 O O . VAL A 1 93 ? -3.016 0.758 -0.349 1.00 96.12 93 VAL A O 1
ATOM 756 N N . GLY A 1 94 ? -1.125 0.878 -1.532 1.00 95.81 94 GLY A N 1
ATOM 757 C CA . GLY A 1 94 ? -0.871 2.283 -1.224 1.00 95.81 94 GLY A CA 1
ATOM 758 C C . GLY A 1 94 ? -0.084 2.523 0.062 1.00 95.81 94 GLY A C 1
ATOM 759 O O . GLY A 1 94 ? 0.347 1.608 0.753 1.00 95.81 94 GLY A O 1
ATOM 760 N N . VAL A 1 95 ? 0.167 3.802 0.325 1.00 96.25 95 VAL A N 1
ATOM 761 C CA . VAL A 1 95 ? 0.909 4.265 1.501 1.00 96.25 95 VAL A CA 1
ATOM 762 C C . VAL A 1 95 ? -0.060 4.613 2.630 1.00 96.25 95 VAL A C 1
ATOM 764 O O . VAL A 1 95 ? -1.237 4.876 2.388 1.00 96.25 95 VAL A O 1
ATOM 767 N N . LYS A 1 96 ? 0.449 4.680 3.862 1.00 96.19 96 LYS A N 1
ATOM 768 C CA . LYS A 1 96 ? -0.256 5.272 5.011 1.00 96.19 96 LYS A CA 1
ATOM 769 C C . LYS A 1 96 ? -0.914 6.618 4.662 1.00 96.19 96 LYS A C 1
ATOM 771 O O . LYS A 1 96 ? -0.396 7.348 3.820 1.00 96.19 96 LYS A O 1
ATOM 776 N N . LYS A 1 97 ? -2.032 6.944 5.325 1.00 97.00 97 LYS A N 1
ATOM 777 C CA . LYS A 1 97 ? -2.919 8.104 5.056 1.00 97.00 97 LYS A CA 1
ATOM 778 C C . LYS A 1 97 ? -3.690 8.074 3.728 1.00 97.00 97 LYS A C 1
ATOM 780 O O . LYS A 1 97 ? -4.513 8.955 3.503 1.00 97.00 97 LYS A O 1
ATOM 785 N N . ARG A 1 98 ? -3.464 7.099 2.841 1.00 96.94 98 ARG A N 1
ATOM 786 C CA . ARG A 1 98 ? -4.249 6.985 1.606 1.00 96.94 98 ARG A CA 1
ATOM 787 C C . ARG A 1 98 ? -5.637 6.417 1.903 1.00 96.94 98 ARG A C 1
ATOM 789 O O . ARG A 1 98 ? -5.757 5.437 2.630 1.00 96.94 98 ARG A O 1
ATOM 796 N N . VAL A 1 99 ? -6.661 7.002 1.283 1.00 97.06 99 VAL A N 1
ATOM 797 C CA . VAL A 1 99 ? -8.022 6.456 1.306 1.00 97.06 99 VAL A CA 1
ATOM 798 C C . VAL A 1 99 ? -8.061 5.074 0.648 1.00 97.06 99 VAL A C 1
ATOM 800 O O . VAL A 1 99 ? -7.469 4.860 -0.412 1.00 97.06 99 VAL A O 1
ATOM 803 N N . LEU A 1 100 ? -8.762 4.138 1.282 1.00 96.56 100 LEU A N 1
ATOM 804 C CA . LEU A 1 100 ? -8.991 2.793 0.766 1.00 96.56 100 LEU A CA 1
ATOM 805 C C . LEU A 1 100 ? -10.489 2.545 0.645 1.00 96.56 100 LEU A C 1
ATOM 807 O O . LEU A 1 100 ? -11.243 2.795 1.582 1.00 96.56 100 LEU A O 1
ATOM 811 N N . THR A 1 101 ? -10.911 2.013 -0.498 1.00 96.75 101 THR A N 1
ATOM 812 C CA . THR A 1 101 ? -12.296 1.594 -0.716 1.00 96.75 101 THR A CA 1
ATOM 813 C C . THR A 1 101 ? -12.410 0.098 -0.458 1.00 96.75 101 THR A C 1
ATOM 815 O O . THR A 1 101 ? -11.855 -0.715 -1.199 1.00 96.75 101 THR A O 1
ATOM 818 N N . LEU A 1 102 ? -13.136 -0.276 0.595 1.00 96.06 102 LEU A N 1
ATOM 819 C CA . LEU A 1 102 ? -13.435 -1.671 0.904 1.00 96.06 102 LEU A CA 1
ATOM 820 C C . LEU A 1 102 ? -14.748 -2.072 0.235 1.00 96.06 102 LEU A C 1
ATOM 822 O O . LEU A 1 102 ? -15.766 -1.401 0.382 1.00 96.06 102 LEU A O 1
ATOM 826 N N . ARG A 1 103 ? -14.728 -3.185 -0.498 1.00 95.50 103 ARG A N 1
ATOM 827 C CA . ARG A 1 103 ? -15.903 -3.744 -1.173 1.00 95.50 103 ARG A CA 1
ATOM 828 C C . ARG A 1 103 ? -16.116 -5.178 -0.710 1.00 95.50 103 ARG A C 1
ATOM 830 O O . ARG A 1 103 ? -15.151 -5.934 -0.599 1.00 95.50 103 ARG A O 1
ATOM 837 N N . LYS A 1 104 ? -17.377 -5.567 -0.496 1.00 93.44 104 LYS A N 1
ATOM 838 C CA . LYS A 1 104 ? -17.741 -6.972 -0.266 1.00 93.44 104 LYS A CA 1
ATOM 839 C C . LYS A 1 104 ? -17.240 -7.846 -1.423 1.00 93.44 104 LYS A C 1
ATOM 841 O O . LYS A 1 104 ? -17.145 -7.398 -2.570 1.00 93.44 104 LYS A O 1
ATOM 846 N N . ALA A 1 105 ? -16.885 -9.089 -1.109 1.00 91.19 105 ALA A N 1
ATOM 847 C CA . ALA A 1 105 ? -16.472 -10.047 -2.123 1.00 91.19 105 ALA A CA 1
ATOM 848 C C . ALA A 1 105 ? -17.643 -10.322 -3.081 1.00 91.19 105 ALA A C 1
ATOM 850 O O . ALA A 1 105 ? -18.766 -10.529 -2.630 1.00 91.19 105 ALA A O 1
ATOM 851 N N . ILE A 1 106 ? -17.373 -10.304 -4.390 1.00 90.94 106 ILE A N 1
ATOM 852 C CA . ILE A 1 106 ? -18.381 -10.626 -5.417 1.00 90.94 106 ILE A CA 1
ATOM 853 C C . ILE A 1 106 ? -18.721 -12.116 -5.354 1.00 90.94 106 ILE A C 1
ATOM 855 O O . ILE A 1 106 ? -19.882 -12.499 -5.425 1.00 90.94 106 ILE A O 1
ATOM 859 N N . TYR A 1 107 ? -17.694 -12.949 -5.187 1.00 87.31 107 TYR A N 1
ATOM 860 C CA . TYR A 1 107 ? -17.845 -14.386 -5.020 1.00 87.31 107 TYR A CA 1
ATOM 861 C C . TYR A 1 107 ? -17.683 -14.740 -3.544 1.00 87.31 107 TYR A C 1
ATOM 863 O O . TYR A 1 107 ? -16.734 -14.252 -2.914 1.00 87.31 107 TYR A O 1
ATOM 871 N N . PRO A 1 108 ? -18.561 -15.583 -2.977 1.00 84.00 108 PRO A N 1
ATOM 872 C CA . PRO A 1 108 ? -18.396 -16.033 -1.608 1.00 84.00 108 PRO A CA 1
ATOM 873 C C . PRO A 1 108 ? -17.057 -16.778 -1.482 1.00 84.00 108 PRO A C 1
ATOM 875 O O . PRO A 1 108 ? -16.746 -17.639 -2.313 1.00 84.00 108 PRO A O 1
ATOM 878 N N . PRO A 1 109 ? -16.227 -16.457 -0.476 1.00 79.06 109 PRO A N 1
ATOM 879 C CA . PRO A 1 109 ? -14.983 -17.179 -0.273 1.00 79.06 109 PRO A CA 1
ATOM 880 C C . PRO A 1 109 ? -15.302 -18.640 0.061 1.00 79.06 109 PRO A C 1
ATOM 882 O O . PRO A 1 109 ? -16.063 -18.911 0.987 1.00 79.06 109 PRO A O 1
ATOM 885 N N . ARG A 1 110 ? -14.694 -19.581 -0.676 1.00 72.94 110 ARG A N 1
ATOM 886 C CA . ARG A 1 110 ? -14.875 -21.030 -0.450 1.00 72.94 110 ARG A CA 1
ATOM 887 C C . ARG A 1 110 ? -14.558 -21.444 0.988 1.00 72.94 110 ARG A C 1
ATOM 889 O O . ARG A 1 110 ? -15.271 -22.252 1.566 1.00 72.94 110 ARG A O 1
ATOM 896 N N . ASN A 1 111 ? -13.527 -20.842 1.578 1.00 72.19 111 ASN A N 1
ATOM 897 C CA . ASN A 1 111 ? -13.099 -21.148 2.939 1.00 72.19 111 ASN A CA 1
ATOM 898 C C . ASN A 1 111 ? -13.711 -20.126 3.899 1.00 72.19 111 ASN A C 1
ATOM 900 O O . ASN A 1 111 ? -13.091 -19.085 4.171 1.00 72.19 111 ASN A O 1
ATOM 904 N N . LYS A 1 112 ? -14.912 -20.426 4.406 1.00 60.41 112 LYS A N 1
ATOM 905 C CA . LYS A 1 112 ? -15.442 -19.758 5.599 1.00 60.41 112 LYS A CA 1
ATOM 906 C C . LYS A 1 112 ? -14.491 -20.072 6.765 1.00 60.41 112 LYS A C 1
ATOM 908 O O . LYS A 1 112 ? -14.181 -21.244 6.963 1.00 60.41 112 LYS A O 1
ATOM 913 N N . PRO A 1 113 ? -13.936 -19.074 7.468 1.00 60.19 113 PRO A N 1
ATOM 914 C CA . PRO A 1 113 ? -13.320 -19.349 8.756 1.00 60.19 113 PRO A CA 1
ATOM 915 C C . PRO A 1 113 ? -14.428 -19.842 9.696 1.00 60.19 113 PRO A C 1
ATOM 917 O O . PRO A 1 113 ? -15.488 -19.217 9.747 1.00 60.19 113 PRO A O 1
ATOM 920 N N . THR A 1 114 ? -14.199 -21.002 10.312 1.00 50.97 114 THR A N 1
ATOM 921 C CA . THR A 1 114 ? -14.945 -21.478 11.485 1.00 50.97 114 THR A CA 1
ATOM 922 C C . THR A 1 114 ? -14.882 -20.447 12.594 1.00 50.97 114 THR A C 1
ATOM 924 O O . THR A 1 114 ? -13.776 -19.872 12.748 1.00 50.97 114 THR A O 1
#

=== Feature glossary ===
A reading guide for the features in this record.

Start from the sequence.

  · Sequence gives the chain of amino acids in standard one-letter code (A=alanine, C=cysteine, …, Y=tyrosine), read N→C. It is the only feature that is directly encoded by the gene; all structural features are derived from the folded form of this sequence.

Fold it, and you get atomic coordinates and the backbone conformation that goes with them.

  · The mmCIF table is the protein's shape written out atom by atom. For each backbone N, Cα, C, and carbonyl O, it records an (x, y, z) coordinate triple in Å plus the residue type, chain letter, and residue number.

  · Backbone dihedral angles. Every residue except chain termini has a φ (preceding-C → N → Cα → C) and a ψ (N → Cα → C → next-N). They are reported in degrees following the IUPAC sign convention. Secondary structure is essentially a statement about which (φ, ψ) basin each residue occupies.

  · DSSP 8-state secondary structure assigns each residue one of H (α-helix), G (3₁₀-helix), I (π-helix), E (extended β-strand), B (isolated β-bridge), T (hydrogen-bonded turn), S (bend), or '-' (coil). The assignment is computed from backbone hydrogen-bond geometry via the Kabsch–Sander algorithm.

  · P-SEA three-state annotation labels each residue as helix, strand, or coil based purely on the geometry of the Cα trace. It serves as a fallback when the full backbone (and thus DSSP) is unavailable.

Summarize the fold with a handful of shape descriptors and a per-residue structural alphabet.

  · Radius of gyration (Rg) is the root-mean-square distance of Cα atoms from their centroid — a single number for overall size and compactness. A globular domain of N residues has Rg ≈ 2.2·N^0.38 Å; an extended or disordered chain has a much larger Rg. The Cα contact count is the number of residue pairs whose Cα atoms are within 8 Å and are more than four positions apart in sequence — a standard proxy for tertiary packing density. The bounding box is the smallest axis-aligned box enclosing all Cα atoms.

  · Foldseek's 3Di representation compresses backbone geometry into a per-residue letter drawn from a learned twenty-state alphabet. It captures the tertiary interaction patt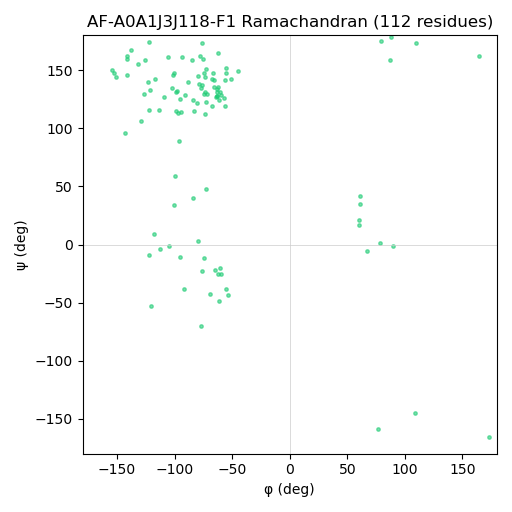ern around each residue — which residues are packed against it in space, regardless of where they are in sequence.

  · Accessible surface area quantifies burial. A residue with SASA near zero is packed into the hydrophobic core; one with SASA >100 Å² sits on the surface. Computed here via the Shrake–Rupley numerical algorithm with a 1.4 Å probe.

Ask how reliable the model is.

  · For AlphaFold models, the B-factor field carries pLDDT — the model's own estimate of local accuracy on a 0–100 scale. Regions with pLDDT<50 should be treated as essentially unmodeled; they often correspond to intrinsically disordered segments.

  · For experimental (PDB) structures, the B-factor (temperature factor) quantifies the positional spread of each atom in the crystal — a combination of thermal vibration and static disorder — in units of Å². High B-factors mark flexible loops or poorly resolved regions; low B-factors mark the rigid, well-ordered core.

  · PAE(i, j) answers: if I align the predicted and true structures on residue i, how far off (in Å) do I expect residue j to be? A block-diagonal PAE matrix with low values on the blocks and high values off-diagonal is the signature of a multi-domain protein with confidently predicted domains but uncertain inter-domain orientation.

Place it in context: what it resembles, what it is annotated as, and how it looks.

  · Structural nearest neighbors (via Foldseek easy-search vs the PDB). Reported per hit: target PDB id, E-value, and alignment TM-score. A TM-score above ~0.5 is the conventional threshold for 'same fold'.

  · Functional annotations link the protein to curated databases. InterPro entries identify conserved domains and families by matching the sequence against member-database signatures (Pfam, PROSITE, CDD, …). Gene Ontology (GO) terms describe molecular function, biological process, and cellular component in a controlled vocabulary. CATH places the structure in a hierarchical fold classification (Class/Architecture/Topology/Homologous-superfamily). The organism is the source species.

  · Plot images: a contact map (which residues are close in 3D, as an N×N binary image), a Ramachandran scatter (backbone torsion angles, revealing secondary-structure composition at a glance), and — for AlphaFold structures — a PAE heatmap (pairwise prediction confidence).

  · Structure images are PyMOL renders from six orthogonal camera directions. Cartoon representation draws helices as coils and strands as arrows; sticks shows the backbone as bonds; surface shows the solvent-excluded envelope. Rainbow coloring maps sequence position to hue (blue→red, N→C); chain coloring assigns a distinct color per polypeptide.